Protein AF-A0AAV5FQS6-F1 (afdb_monomer_lite)

Radius of gyration: 15.27 Å; chains: 1; bounding box: 38×29×41 Å

Structure (mmCIF, N/CA/C/O backbone):
data_AF-A0AAV5FQS6-F1
#
_entry.id   AF-A0AAV5FQS6-F1
#
loop_
_atom_site.group_PDB
_atom_site.id
_atom_site.type_symbol
_atom_site.label_atom_id
_atom_site.label_alt_id
_atom_site.label_comp_id
_atom_site.label_asym_id
_atom_site.label_entity_id
_atom_site.label_seq_id
_atom_site.pdbx_PDB_ins_code
_atom_site.Cartn_x
_atom_site.Cartn_y
_atom_site.Cartn_z
_atom_site.occupancy
_atom_site.B_iso_or_equiv
_atom_site.auth_seq_id
_atom_site.auth_comp_id
_atom_site.auth_asym_id
_atom_site.auth_atom_id
_atom_site.pdbx_PDB_model_num
ATOM 1 N N . MET A 1 1 ? 4.304 3.445 16.317 1.00 77.44 1 MET A N 1
ATOM 2 C CA . MET A 1 1 ? 3.410 4.586 16.027 1.00 77.44 1 MET A CA 1
ATOM 3 C C . MET A 1 1 ? 2.744 5.157 17.282 1.00 77.44 1 MET A C 1
ATOM 5 O O . MET A 1 1 ? 3.043 6.292 17.611 1.00 77.44 1 MET A O 1
ATOM 9 N N . ARG A 1 2 ? 1.898 4.402 18.007 1.00 82.69 2 ARG A N 1
ATOM 10 C CA . ARG A 1 2 ? 1.116 4.918 19.158 1.00 82.69 2 ARG A CA 1
ATOM 11 C C . ARG A 1 2 ? 1.958 5.430 20.339 1.00 82.69 2 ARG A C 1
ATOM 13 O O . ARG A 1 2 ? 1.587 6.413 20.960 1.00 82.69 2 ARG A O 1
ATOM 20 N N . SER A 1 3 ? 3.074 4.765 20.639 1.00 84.25 3 SER A N 1
ATOM 21 C CA . SER A 1 3 ? 3.980 5.110 21.748 1.00 84.25 3 SER A CA 1
ATOM 22 C C . SER A 1 3 ? 5.042 6.146 21.373 1.00 84.25 3 SER A C 1
ATOM 24 O O . SER A 1 3 ? 5.444 6.950 22.204 1.00 84.25 3 SER A O 1
ATOM 26 N N . ASN A 1 4 ? 5.512 6.123 20.125 1.00 89.75 4 ASN A N 1
ATOM 27 C CA . ASN A 1 4 ? 6.500 7.061 19.607 1.00 89.75 4 ASN A CA 1
ATOM 28 C C . ASN A 1 4 ? 6.295 7.230 18.097 1.00 89.75 4 ASN A C 1
ATOM 30 O O . ASN A 1 4 ? 6.708 6.385 17.297 1.00 89.75 4 ASN A O 1
ATOM 34 N N . TYR A 1 5 ? 5.592 8.299 17.719 1.00 88.94 5 TYR A N 1
ATOM 35 C CA . TYR A 1 5 ? 5.318 8.612 16.318 1.00 88.94 5 TYR A CA 1
ATOM 36 C C . TYR A 1 5 ? 6.597 9.001 15.582 1.00 88.94 5 TYR A C 1
ATOM 38 O O . TYR A 1 5 ? 6.843 8.517 14.483 1.00 88.94 5 TYR A O 1
ATOM 46 N N . LYS A 1 6 ? 7.457 9.793 16.233 1.00 87.56 6 LYS A N 1
ATOM 47 C CA . LYS A 1 6 ? 8.669 10.317 15.609 1.00 87.56 6 LYS A CA 1
ATOM 48 C C . LYS A 1 6 ? 9.633 9.200 15.206 1.00 87.56 6 LYS A C 1
ATOM 50 O O . LYS A 1 6 ? 10.055 9.140 14.057 1.00 87.56 6 LYS A O 1
ATOM 55 N N . ALA A 1 7 ? 9.920 8.290 16.138 1.00 89.81 7 ALA A N 1
ATOM 56 C CA . ALA A 1 7 ? 10.767 7.129 15.871 1.00 89.81 7 ALA A CA 1
ATOM 57 C C . ALA A 1 7 ? 10.147 6.195 14.821 1.00 89.81 7 ALA A C 1
ATOM 59 O O . ALA A 1 7 ? 10.862 5.629 14.001 1.00 89.81 7 ALA A O 1
ATOM 60 N N . TRP A 1 8 ? 8.815 6.063 14.819 1.00 89.81 8 TRP A N 1
ATOM 61 C CA . TRP A 1 8 ? 8.124 5.289 13.794 1.00 89.81 8 TRP A CA 1
ATOM 62 C C . TRP A 1 8 ? 8.302 5.906 12.403 1.00 89.81 8 TRP A C 1
ATOM 64 O O . TRP A 1 8 ? 8.656 5.171 11.493 1.00 89.81 8 TRP A O 1
ATOM 74 N N . CYS A 1 9 ? 8.147 7.225 12.237 1.00 85.94 9 CYS A N 1
ATOM 75 C CA . CYS A 1 9 ? 8.370 7.884 10.945 1.00 85.94 9 CYS A CA 1
ATOM 76 C C . CYS A 1 9 ? 9.804 7.681 10.442 1.00 85.94 9 CYS A C 1
ATOM 78 O O . CYS A 1 9 ? 9.986 7.301 9.289 1.00 85.94 9 CYS A O 1
ATOM 80 N N . SER A 1 10 ? 10.807 7.860 11.311 1.00 85.50 10 SER A N 1
ATOM 81 C CA . SER A 1 10 ? 12.219 7.667 10.949 1.00 85.50 10 SER A CA 1
ATOM 82 C C . SER A 1 10 ? 12.543 6.236 10.512 1.00 85.50 10 SER A C 1
ATOM 84 O O . SER A 1 10 ? 13.350 6.053 9.611 1.00 85.50 10 SER A O 1
ATOM 86 N N . GLY A 1 11 ? 11.924 5.224 11.127 1.00 85.50 11 GLY A N 1
ATOM 87 C CA . GLY A 1 11 ? 12.124 3.827 10.729 1.00 85.50 11 GLY A CA 1
ATOM 88 C C . GLY A 1 11 ? 11.285 3.404 9.520 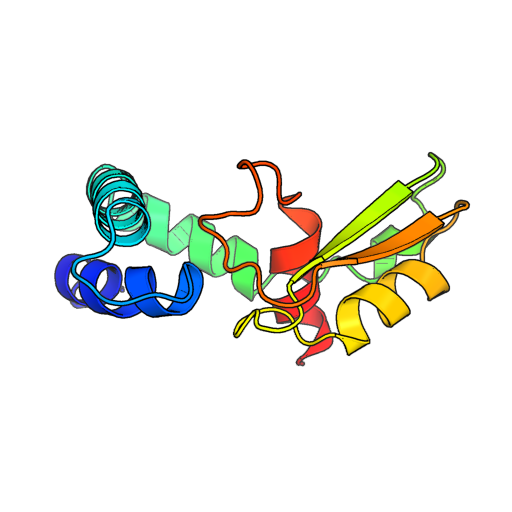1.00 85.50 11 GLY A C 1
ATOM 89 O O . GLY A 1 11 ? 11.729 2.597 8.713 1.00 85.50 11 GLY A O 1
ATOM 90 N N . PHE A 1 12 ? 10.072 3.942 9.383 1.00 83.75 12 PHE A N 1
ATOM 91 C CA . PHE A 1 12 ? 9.125 3.555 8.335 1.00 83.75 12 PHE A CA 1
ATOM 92 C C . PHE A 1 12 ? 9.453 4.183 6.980 1.00 83.75 12 PHE A C 1
ATOM 94 O O . PHE A 1 12 ? 9.302 3.529 5.952 1.00 83.75 12 PHE A O 1
ATOM 101 N N . ALA A 1 13 ? 9.929 5.429 6.966 1.00 84.44 13 ALA A N 1
ATOM 102 C CA . ALA A 1 13 ? 10.222 6.147 5.734 1.00 84.44 13 ALA A CA 1
ATOM 103 C C . ALA A 1 13 ? 11.184 5.415 4.774 1.00 84.44 13 ALA A C 1
ATOM 105 O O . ALA A 1 13 ? 10.799 5.219 3.621 1.00 84.44 13 ALA A O 1
ATOM 106 N N . PRO A 1 14 ? 12.378 4.950 5.199 1.00 82.38 14 PRO A N 1
ATOM 107 C CA . PRO A 1 14 ? 13.288 4.236 4.300 1.00 82.38 14 PRO A CA 1
ATOM 108 C C . PRO A 1 14 ? 12.731 2.883 3.837 1.00 82.38 14 PRO A C 1
ATOM 110 O O . PRO A 1 14 ? 12.963 2.489 2.697 1.00 82.38 14 PRO A O 1
ATOM 113 N N . LEU A 1 15 ? 11.950 2.195 4.682 1.00 80.31 15 LEU A N 1
ATOM 114 C CA . LEU A 1 15 ? 11.325 0.913 4.336 1.00 80.31 15 LEU A CA 1
ATOM 115 C C . LEU A 1 15 ? 10.253 1.062 3.254 1.00 80.31 15 LEU A C 1
ATOM 117 O O . LEU A 1 15 ? 10.122 0.193 2.400 1.00 80.31 15 LEU A O 1
ATOM 121 N N . CYS A 1 16 ? 9.485 2.151 3.293 1.00 78.50 16 CYS A N 1
ATOM 122 C CA . CYS A 1 16 ? 8.465 2.421 2.286 1.00 78.50 16 CYS A CA 1
ATOM 123 C C . CYS A 1 16 ? 9.031 2.976 0.992 1.00 78.50 16 CYS A C 1
ATOM 125 O O . CYS A 1 16 ? 8.486 2.690 -0.069 1.00 78.50 16 CYS A O 1
ATOM 127 N N . VAL A 1 17 ? 10.067 3.810 1.079 1.00 79.50 17 VAL A N 1
ATOM 128 C CA . VAL A 1 17 ? 10.623 4.432 -0.119 1.00 79.50 17 VAL A CA 1
ATOM 129 C C . VAL A 1 17 ? 11.541 3.466 -0.867 1.00 79.50 17 VAL A C 1
ATOM 131 O O . VAL A 1 17 ? 11.557 3.487 -2.091 1.00 79.50 17 VAL A O 1
ATOM 134 N N . GLY A 1 18 ? 12.260 2.595 -0.151 1.00 71.44 18 GLY A N 1
ATOM 135 C CA . GLY A 1 18 ? 13.261 1.705 -0.734 1.00 71.44 18 GLY A CA 1
ATOM 136 C C . GLY A 1 18 ? 14.557 2.454 -1.040 1.00 71.44 18 GLY A C 1
ATOM 137 O O . GLY A 1 18 ? 14.937 2.608 -2.191 1.00 71.44 18 GLY A O 1
ATOM 138 N N . GLY A 1 19 ? 15.239 2.962 -0.015 1.00 71.62 19 GLY A N 1
ATOM 139 C CA . GLY A 1 19 ? 16.484 3.715 -0.183 1.00 71.62 19 GLY A CA 1
ATOM 140 C C . GLY A 1 19 ? 17.238 3.909 1.128 1.00 71.62 19 GLY A C 1
ATOM 141 O O . GLY A 1 19 ? 16.763 3.513 2.196 1.00 71.62 19 GLY A O 1
ATOM 142 N N . ASP A 1 20 ? 18.420 4.517 1.049 1.00 77.12 20 ASP A N 1
ATOM 143 C CA . ASP A 1 20 ? 19.163 4.948 2.233 1.00 77.12 20 ASP A CA 1
ATOM 144 C C . ASP A 1 20 ? 18.488 6.155 2.913 1.00 77.12 20 ASP A C 1
ATOM 146 O O . ASP A 1 20 ? 17.668 6.863 2.329 1.00 77.12 20 ASP A O 1
ATOM 150 N N . MET A 1 21 ? 18.810 6.401 4.186 1.00 74.69 21 MET A N 1
ATOM 151 C CA . MET A 1 21 ? 18.257 7.560 4.909 1.00 74.69 21 MET A CA 1
ATOM 152 C C . MET A 1 21 ? 18.734 8.909 4.349 1.00 74.69 21 MET A C 1
ATOM 154 O O . MET A 1 21 ? 18.139 9.945 4.648 1.00 74.69 21 MET A O 1
ATOM 158 N N . GLU A 1 22 ? 19.813 8.905 3.569 1.00 81.06 22 GLU A N 1
ATOM 159 C CA . GLU A 1 22 ? 20.425 10.101 2.993 1.00 81.06 22 GLU A CA 1
ATOM 160 C C . GLU A 1 22 ? 19.761 10.511 1.672 1.00 81.06 22 GLU A C 1
ATOM 162 O O . GLU A 1 22 ? 19.855 11.675 1.281 1.00 81.06 22 GLU A O 1
ATOM 167 N N . SER A 1 23 ? 19.010 9.607 1.037 1.00 84.06 23 SER A N 1
ATOM 168 C CA . SER A 1 23 ? 18.234 9.880 -0.164 1.00 84.06 23 SER A CA 1
ATOM 169 C C . SER A 1 23 ? 17.238 11.015 0.051 1.00 84.06 23 SER A C 1
ATOM 171 O O . SER A 1 23 ? 16.437 11.022 0.994 1.00 84.06 23 SER A O 1
ATOM 173 N N . ILE A 1 24 ? 17.228 11.949 -0.904 1.00 85.19 24 ILE A N 1
ATOM 174 C CA . ILE A 1 24 ? 16.298 13.083 -0.950 1.00 85.19 24 ILE A CA 1
ATOM 175 C C . ILE A 1 24 ? 14.849 12.591 -0.863 1.00 85.19 24 ILE A C 1
ATOM 177 O O . ILE A 1 24 ? 14.031 13.194 -0.172 1.00 85.19 24 ILE A O 1
ATOM 181 N N . ALA A 1 25 ? 14.528 11.463 -1.498 1.00 82.19 25 ALA A N 1
ATOM 182 C CA . ALA A 1 25 ? 13.179 10.914 -1.469 1.00 82.19 25 ALA A CA 1
ATOM 183 C C . ALA A 1 25 ? 12.772 10.417 -0.073 1.00 82.19 25 ALA A C 1
ATOM 185 O O . ALA A 1 25 ? 11.639 10.644 0.353 1.00 82.19 25 ALA A O 1
ATOM 186 N N . VAL A 1 26 ? 13.692 9.794 0.673 1.00 83.50 26 VAL A N 1
ATOM 187 C CA . VAL A 1 26 ? 13.439 9.361 2.058 1.00 83.50 26 VAL A CA 1
ATOM 188 C C . VAL A 1 26 ? 13.293 10.565 2.983 1.00 83.50 26 VAL A C 1
ATOM 190 O O . VAL A 1 26 ? 12.410 10.570 3.848 1.00 83.50 26 VAL A O 1
ATOM 193 N N . GLN A 1 27 ? 14.107 11.603 2.791 1.00 86.44 27 GLN A N 1
ATOM 194 C CA . GLN A 1 27 ? 14.018 12.841 3.567 1.00 86.44 27 GLN A CA 1
ATOM 195 C C . GLN A 1 27 ? 12.705 13.584 3.303 1.00 86.44 27 GLN A C 1
ATOM 197 O O . GLN A 1 27 ? 12.020 13.960 4.256 1.00 86.44 27 GLN A O 1
ATOM 202 N N . GLU A 1 28 ? 12.303 13.730 2.040 1.00 86.19 28 GLU A N 1
ATOM 203 C CA . GLU A 1 28 ? 11.032 14.358 1.673 1.00 86.19 28 GLU A CA 1
ATOM 204 C C . GLU A 1 28 ? 9.836 13.552 2.181 1.00 86.19 28 GLU A C 1
ATOM 206 O O . GLU A 1 28 ? 8.927 14.112 2.799 1.00 86.19 28 GLU A O 1
ATOM 211 N N . PHE A 1 29 ? 9.854 12.226 2.029 1.00 85.06 29 PHE A N 1
ATOM 212 C CA . PHE A 1 29 ? 8.794 11.381 2.570 1.00 85.06 29 PHE A CA 1
ATOM 213 C C . PHE A 1 29 ? 8.713 11.497 4.100 1.00 85.06 29 PHE A C 1
ATOM 215 O O . PHE A 1 29 ? 7.633 11.736 4.647 1.00 85.06 29 PHE A O 1
ATOM 222 N N . SER A 1 30 ? 9.852 11.457 4.798 1.00 87.25 30 SER A N 1
ATOM 223 C CA . SER A 1 30 ? 9.923 11.677 6.249 1.00 87.25 30 SER A CA 1
ATOM 224 C C . SER A 1 30 ? 9.362 13.042 6.648 1.00 87.25 30 SER A C 1
ATOM 226 O O . SER A 1 30 ? 8.576 13.132 7.593 1.00 87.25 30 SER A O 1
ATOM 228 N N . ARG A 1 31 ? 9.711 14.104 5.911 1.00 88.88 31 ARG A N 1
ATOM 229 C CA . ARG A 1 31 ? 9.201 15.464 6.127 1.00 88.88 31 ARG A CA 1
ATOM 230 C C . ARG A 1 31 ? 7.679 15.505 6.016 1.00 88.88 31 ARG A C 1
ATOM 232 O O . ARG A 1 31 ? 7.030 16.108 6.868 1.00 88.88 31 ARG A O 1
ATOM 239 N N . THR A 1 32 ? 7.096 14.843 5.013 1.00 87.81 32 THR A N 1
ATOM 240 C CA . THR A 1 32 ? 5.631 14.776 4.877 1.00 87.81 32 THR A CA 1
ATOM 241 C C . THR A 1 32 ? 4.977 14.006 6.020 1.00 87.81 32 THR A C 1
ATOM 243 O O . THR A 1 32 ? 3.989 14.489 6.567 1.00 87.81 32 THR A O 1
ATOM 246 N N . LEU A 1 33 ? 5.556 12.880 6.455 1.00 86.94 33 LEU A N 1
ATOM 247 C CA . LEU A 1 33 ? 5.052 12.114 7.596 1.00 86.94 33 LEU A CA 1
ATOM 248 C C . LEU A 1 33 ? 5.086 12.936 8.889 1.00 86.94 33 LEU A C 1
ATOM 250 O O . LEU A 1 33 ? 4.109 12.948 9.630 1.00 86.94 33 LEU A O 1
ATOM 254 N N . PHE A 1 34 ? 6.166 13.676 9.154 1.00 88.94 34 PHE A N 1
ATOM 255 C CA . PHE A 1 34 ? 6.255 14.520 10.351 1.00 88.94 34 PHE A CA 1
ATOM 256 C C . PHE A 1 34 ? 5.222 15.651 10.394 1.00 88.94 34 PHE A C 1
ATOM 258 O O . PHE A 1 34 ? 4.890 16.113 11.485 1.00 88.94 34 PHE A O 1
ATOM 265 N N . ASN A 1 35 ? 4.687 16.067 9.244 1.00 91.19 35 ASN A N 1
ATOM 266 C CA . ASN A 1 35 ? 3.644 17.090 9.168 1.00 91.19 35 ASN A CA 1
ATOM 267 C C . ASN A 1 35 ? 2.231 16.545 9.436 1.00 91.19 35 ASN A C 1
ATOM 269 O O . ASN A 1 35 ? 1.281 17.326 9.518 1.00 91.19 35 ASN A O 1
ATOM 273 N N . ILE A 1 36 ? 2.065 15.228 9.590 1.00 89.69 36 ILE A N 1
ATOM 274 C CA . ILE A 1 36 ? 0.781 14.618 9.934 1.00 89.69 36 ILE A CA 1
ATOM 275 C C . ILE A 1 36 ? 0.660 14.542 11.456 1.00 89.69 36 ILE A C 1
ATOM 277 O O . ILE A 1 36 ? 1.569 14.100 12.161 1.00 89.69 36 ILE A O 1
ATOM 281 N N . ARG A 1 37 ? -0.502 14.936 11.986 1.00 92.00 37 ARG A N 1
ATOM 282 C CA . ARG A 1 37 ? -0.787 14.760 13.412 1.00 92.00 37 ARG A CA 1
ATOM 283 C C . ARG A 1 37 ? -0.774 13.263 13.781 1.00 92.00 37 ARG A C 1
ATOM 285 O O . ARG A 1 37 ? -1.419 12.476 13.083 1.00 92.00 37 ARG A O 1
ATOM 292 N N . PRO A 1 38 ? -0.120 12.852 14.886 1.00 92.19 38 PRO A N 1
ATOM 293 C CA . PRO A 1 38 ? 0.027 11.436 15.238 1.00 92.19 38 PRO A CA 1
ATOM 294 C C . PRO A 1 38 ? -1.286 10.651 15.384 1.00 92.19 38 PRO A C 1
ATOM 296 O O . PRO A 1 38 ? -1.337 9.470 15.048 1.00 92.19 38 PRO A O 1
ATOM 299 N N . ASP A 1 39 ? -2.346 11.290 15.883 1.00 91.44 39 ASP A N 1
ATOM 300 C CA . ASP A 1 39 ? -3.673 10.689 16.048 1.00 91.44 39 ASP A CA 1
ATOM 301 C C . ASP A 1 39 ? -4.345 10.401 14.698 1.00 91.44 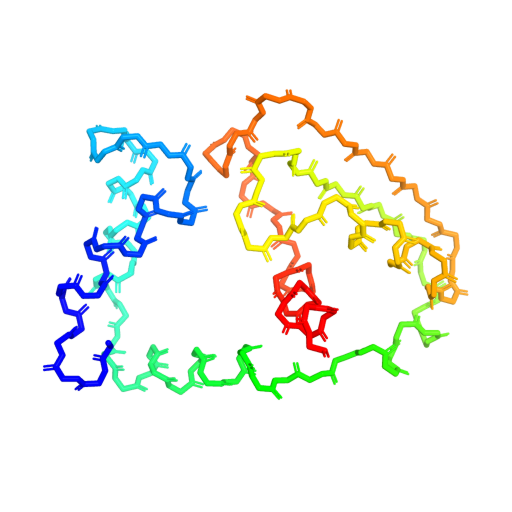39 ASP A C 1
ATOM 303 O O . ASP A 1 39 ? -4.884 9.313 14.488 1.00 91.44 39 ASP A O 1
ATOM 307 N N . ILE A 1 40 ? -4.233 11.340 13.754 1.00 92.06 40 ILE A N 1
ATOM 308 C CA . ILE A 1 40 ? -4.727 11.181 12.382 1.00 92.06 40 ILE A CA 1
ATOM 309 C C . ILE A 1 40 ? -3.926 10.096 11.660 1.00 92.06 40 ILE A C 1
ATOM 311 O O . ILE A 1 40 ? -4.516 9.198 11.061 1.00 92.06 40 ILE A O 1
ATOM 315 N N . ALA A 1 41 ? -2.594 10.132 11.759 1.00 88.50 41 ALA A N 1
ATOM 316 C CA . ALA A 1 41 ? -1.730 9.132 11.139 1.00 88.50 41 ALA A CA 1
ATOM 317 C C . ALA A 1 41 ? -2.053 7.712 11.624 1.00 88.50 41 ALA A C 1
ATOM 319 O O . ALA A 1 41 ? -2.089 6.780 10.822 1.00 88.50 41 ALA A O 1
ATOM 320 N N . LEU A 1 42 ? -2.337 7.552 12.922 1.00 88.19 42 LEU A N 1
ATOM 321 C CA . LEU A 1 42 ? -2.738 6.271 13.494 1.00 88.19 42 LEU A CA 1
ATOM 322 C C . LEU A 1 42 ? -4.081 5.785 12.953 1.00 88.19 42 LEU A C 1
ATOM 324 O O . LEU A 1 42 ? -4.170 4.630 12.543 1.00 88.19 42 LEU A O 1
ATOM 328 N N . SER A 1 43 ? -5.091 6.653 12.919 1.00 89.44 43 SER A N 1
ATOM 329 C CA . SER A 1 43 ? -6.416 6.310 12.391 1.00 89.44 43 SER A CA 1
ATOM 330 C C . SER A 1 43 ? -6.355 5.899 10.912 1.00 89.44 43 SER A C 1
ATOM 332 O O . SER A 1 43 ? -6.899 4.866 10.511 1.00 89.44 43 SER A O 1
ATOM 334 N N . VAL A 1 44 ? -5.608 6.655 10.102 1.00 86.69 44 VAL A N 1
ATOM 335 C CA . VAL A 1 44 ? -5.405 6.356 8.678 1.00 86.69 44 VAL A CA 1
ATOM 336 C C . VAL A 1 44 ? -4.640 5.046 8.496 1.00 86.69 44 VAL A C 1
ATOM 338 O O . VAL A 1 44 ? -5.057 4.210 7.700 1.00 86.69 44 VAL A O 1
ATOM 341 N N . ALA A 1 45 ? -3.567 4.815 9.256 1.00 84.75 45 ALA A N 1
ATOM 342 C CA . ALA A 1 45 ? -2.814 3.566 9.174 1.00 84.75 45 ALA A CA 1
ATOM 343 C C . ALA A 1 45 ? -3.670 2.355 9.564 1.00 84.75 45 ALA A C 1
ATOM 345 O O . ALA A 1 45 ? -3.641 1.342 8.873 1.00 84.75 45 ALA A O 1
ATOM 346 N N . GLN A 1 46 ? -4.471 2.458 10.629 1.00 87.12 46 GLN A N 1
ATOM 347 C CA . GLN A 1 46 ? -5.416 1.402 10.998 1.00 87.12 46 GLN A CA 1
ATOM 348 C C . GLN A 1 46 ? -6.405 1.130 9.869 1.00 87.12 46 GLN A C 1
ATOM 350 O O . GLN A 1 46 ? -6.589 -0.025 9.506 1.00 87.12 46 GLN A O 1
ATOM 355 N N . THR A 1 47 ? -6.960 2.179 9.263 1.00 86.69 47 THR A N 1
ATOM 356 C CA . THR A 1 47 ? -7.866 2.042 8.118 1.00 86.69 47 THR A CA 1
ATOM 357 C C . THR A 1 47 ? -7.180 1.316 6.959 1.00 86.69 47 THR A C 1
ATOM 359 O O . THR A 1 47 ? -7.717 0.331 6.468 1.00 86.69 47 THR A O 1
ATOM 362 N N . ILE A 1 48 ? -5.969 1.722 6.563 1.00 82.88 48 ILE A N 1
ATOM 363 C CA . ILE A 1 48 ? -5.223 1.098 5.455 1.00 82.88 48 ILE A CA 1
ATOM 364 C C . ILE A 1 48 ? -4.920 -0.378 5.745 1.00 82.88 48 ILE A C 1
ATOM 366 O O . ILE A 1 48 ? -5.202 -1.235 4.915 1.00 82.88 48 ILE A O 1
ATOM 370 N N . PHE A 1 49 ? -4.373 -0.690 6.923 1.00 81.12 49 PHE A N 1
ATOM 371 C CA . PHE A 1 49 ? -3.930 -2.048 7.259 1.00 81.12 49 PHE A CA 1
ATOM 372 C C . PHE A 1 49 ? -5.060 -2.986 7.708 1.00 81.12 49 PHE A C 1
ATOM 374 O O . PHE A 1 49 ? -4.814 -4.175 7.910 1.00 81.12 49 PHE A O 1
ATOM 381 N N . GLN A 1 50 ? -6.273 -2.485 7.941 1.00 85.31 50 GLN A N 1
ATOM 382 C CA . GLN A 1 50 ? -7.427 -3.300 8.346 1.00 85.31 50 GLN A CA 1
ATOM 383 C C . GLN A 1 50 ? -8.521 -3.373 7.280 1.00 85.31 50 GLN A C 1
ATOM 385 O O . GLN A 1 50 ? -9.425 -4.193 7.422 1.00 85.31 50 GLN A O 1
ATOM 390 N N . SER A 1 51 ? -8.452 -2.553 6.230 1.00 84.12 51 SER A N 1
ATOM 391 C CA . SER A 1 51 ? -9.388 -2.636 5.109 1.00 84.12 51 SER A CA 1
ATOM 392 C C . SER A 1 51 ? -9.059 -3.835 4.232 1.00 84.12 51 SER A C 1
ATOM 394 O O . SER A 1 51 ? -7.900 -4.009 3.878 1.00 84.12 51 SER A O 1
ATOM 396 N N . ASP A 1 52 ? -10.083 -4.591 3.836 1.00 87.88 52 ASP A N 1
ATOM 397 C CA . ASP A 1 52 ? -10.016 -5.585 2.764 1.00 87.88 52 ASP A CA 1
ATOM 398 C C . ASP A 1 52 ? -10.950 -5.153 1.633 1.00 87.88 52 ASP A C 1
ATOM 400 O O . ASP A 1 52 ? -12.158 -5.016 1.825 1.00 87.88 52 ASP A O 1
ATOM 404 N N . VAL A 1 53 ? -10.373 -4.894 0.461 1.00 87.19 53 VAL A N 1
ATOM 405 C CA . VAL A 1 53 ? -11.096 -4.400 -0.721 1.00 87.19 53 VAL A CA 1
ATOM 406 C C . VAL A 1 53 ? -11.168 -5.433 -1.846 1.00 87.19 53 VAL A C 1
ATOM 408 O O . VAL A 1 53 ? -11.633 -5.110 -2.938 1.00 87.19 53 VAL A O 1
ATOM 411 N N . ARG A 1 54 ? -10.742 -6.683 -1.608 1.00 89.88 54 ARG A N 1
ATOM 412 C CA . ARG A 1 54 ? -10.690 -7.738 -2.639 1.00 89.88 54 ARG A CA 1
ATOM 413 C C . ARG A 1 54 ? -12.057 -8.013 -3.264 1.00 89.88 54 ARG A C 1
ATOM 415 O O . ARG A 1 54 ? -12.160 -8.192 -4.474 1.00 89.88 54 ARG A O 1
ATOM 422 N N . SER A 1 55 ? -13.122 -7.961 -2.464 1.00 92.25 55 SER A N 1
ATOM 423 C CA . SER A 1 55 ? -14.500 -8.158 -2.932 1.00 92.25 55 SER A CA 1
ATOM 424 C C . SER A 1 55 ? -15.001 -7.061 -3.877 1.00 92.25 55 SER A C 1
ATOM 426 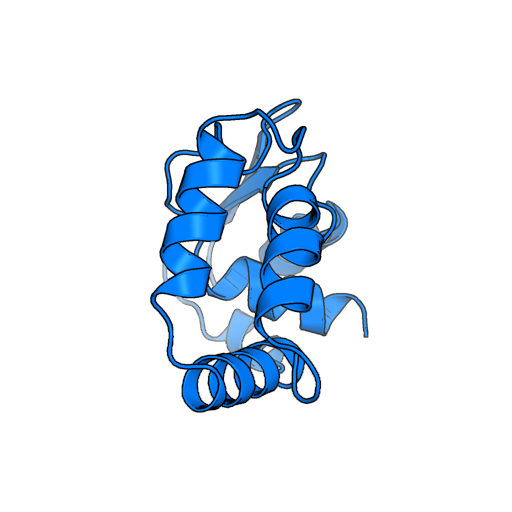O O . SER A 1 55 ? -16.021 -7.251 -4.531 1.00 92.25 55 SER A O 1
ATOM 428 N N . LEU A 1 56 ? -14.321 -5.911 -3.938 1.00 90.94 56 LEU A N 1
ATOM 429 C CA . LEU A 1 56 ? -14.696 -4.792 -4.803 1.00 90.94 56 LEU A CA 1
ATOM 430 C C . LEU A 1 56 ? -14.042 -4.867 -6.187 1.00 90.94 56 LEU A C 1
ATOM 432 O O . LEU A 1 56 ? -14.518 -4.202 -7.102 1.00 90.94 56 LEU A O 1
ATOM 436 N N . LEU A 1 57 ? -12.984 -5.668 -6.363 1.00 91.88 57 LEU A N 1
ATOM 437 C CA . LEU A 1 57 ? -12.256 -5.766 -7.635 1.00 91.88 57 LEU A CA 1
ATOM 438 C C . LEU A 1 57 ? -13.157 -6.153 -8.824 1.00 91.88 57 LEU A C 1
ATOM 440 O O . LEU A 1 57 ? -13.064 -5.485 -9.856 1.00 91.88 57 LEU A O 1
ATOM 444 N N . PRO A 1 58 ? -14.102 -7.110 -8.692 1.00 95.62 58 PRO A N 1
ATOM 445 C CA . PRO A 1 58 ? -14.990 -7.469 -9.799 1.00 95.62 58 PRO A CA 1
ATOM 446 C C . PRO A 1 58 ? -15.979 -6.362 -10.189 1.00 95.62 58 PRO A C 1
ATOM 448 O O . PRO A 1 58 ? -16.602 -6.438 -11.242 1.00 95.62 58 PRO A O 1
ATOM 451 N N . LEU A 1 59 ? -16.160 -5.347 -9.337 1.00 95.12 59 LEU A N 1
ATOM 452 C CA . LEU A 1 59 ? -17.062 -4.221 -9.593 1.00 95.12 59 LEU A CA 1
ATOM 453 C C . LEU A 1 59 ? -16.388 -3.103 -10.401 1.00 95.12 59 LEU A C 1
ATOM 455 O O . LEU A 1 59 ? -17.063 -2.166 -10.828 1.00 95.12 59 LEU A O 1
ATOM 459 N N . VAL A 1 60 ? -15.069 -3.173 -10.603 1.00 93.31 60 VAL A N 1
ATOM 460 C CA . VAL A 1 60 ? -14.331 -2.206 -11.418 1.00 93.31 60 VAL A CA 1
ATOM 461 C C . VAL A 1 60 ? -14.633 -2.465 -12.891 1.00 93.31 60 VAL A C 1
ATOM 463 O O . VAL A 1 60 ? -14.322 -3.529 -13.413 1.00 93.31 60 VAL A O 1
ATOM 466 N N . SER A 1 61 ? -15.248 -1.488 -13.556 1.00 92.25 61 SER A N 1
ATOM 467 C CA . SER A 1 61 ? -15.687 -1.586 -14.956 1.00 92.25 61 SER A CA 1
ATOM 468 C C . SER A 1 61 ? -14.852 -0.754 -15.933 1.00 92.25 61 SER A C 1
ATOM 470 O O . SER A 1 61 ? -15.085 -0.800 -17.139 1.00 92.25 61 SER A O 1
ATOM 472 N N . VAL A 1 62 ? -13.889 0.019 -15.429 1.00 93.75 62 VAL A N 1
ATOM 473 C CA . VAL A 1 62 ? -13.029 0.894 -16.235 1.00 93.75 62 VAL A CA 1
ATOM 474 C C . VAL A 1 62 ? -11.681 0.221 -16.493 1.00 93.75 62 VAL A C 1
ATOM 476 O O . VAL A 1 62 ? -11.113 -0.318 -15.545 1.00 93.75 62 VAL A O 1
ATOM 479 N N . PRO A 1 63 ? -11.129 0.275 -17.721 1.00 91.88 63 PRO A N 1
ATOM 480 C CA . PRO A 1 63 ? -9.816 -0.296 -18.001 1.00 91.88 63 PRO A CA 1
ATOM 481 C C . PRO A 1 63 ? -8.746 0.221 -17.032 1.00 91.88 63 PRO A C 1
ATOM 483 O O . PRO A 1 63 ? -8.671 1.423 -16.764 1.00 91.88 63 PRO A O 1
ATOM 486 N N . CYS A 1 64 ? -7.928 -0.685 -16.499 1.00 90.56 64 CYS A N 1
ATOM 487 C CA . CYS A 1 64 ? -6.948 -0.378 -15.458 1.00 90.56 64 CYS A CA 1
ATOM 488 C C . CYS A 1 64 ? -5.517 -0.609 -15.942 1.00 90.56 64 CYS A C 1
ATOM 490 O O . CYS A 1 64 ? -5.216 -1.625 -16.559 1.00 90.56 64 CYS A O 1
ATOM 492 N N . HIS A 1 65 ? -4.603 0.288 -15.584 1.00 90.25 65 HIS A N 1
ATOM 493 C CA . HIS A 1 65 ? -3.174 0.060 -15.758 1.00 90.25 65 HIS A CA 1
ATOM 494 C C . HIS A 1 65 ? -2.526 -0.166 -14.389 1.00 90.25 65 HIS A C 1
ATOM 496 O O . HIS A 1 65 ? -2.570 0.710 -13.523 1.00 90.25 65 HIS A O 1
ATOM 502 N N . ILE A 1 66 ? -1.987 -1.364 -14.173 1.00 88.69 66 ILE A N 1
ATOM 503 C CA . ILE A 1 66 ? -1.351 -1.790 -12.930 1.00 88.69 66 ILE A CA 1
ATOM 504 C C . ILE A 1 66 ? 0.157 -1.637 -13.104 1.00 88.69 66 ILE A C 1
ATOM 506 O O . ILE A 1 66 ? 0.780 -2.435 -13.794 1.00 88.69 66 ILE A O 1
ATOM 510 N N . VAL A 1 67 ? 0.732 -0.625 -12.457 1.00 84.50 67 VAL A N 1
ATOM 511 C CA . VAL A 1 67 ? 2.182 -0.398 -12.434 1.00 84.50 67 VAL A CA 1
ATOM 512 C C . VAL A 1 67 ? 2.718 -0.785 -11.062 1.00 84.50 67 VAL A C 1
ATOM 514 O O . VAL A 1 67 ? 2.199 -0.319 -10.040 1.00 84.50 67 VAL A O 1
ATOM 517 N N . GLN A 1 68 ? 3.743 -1.632 -11.027 1.00 80.62 68 GLN A N 1
ATOM 518 C CA . GLN A 1 68 ? 4.337 -2.124 -9.789 1.00 80.62 68 GLN A CA 1
ATOM 519 C C . GLN A 1 68 ? 5.869 -2.106 -9.843 1.00 80.62 68 GLN A C 1
ATOM 521 O O . GLN A 1 68 ? 6.479 -2.438 -10.853 1.00 80.62 68 GLN A O 1
ATOM 526 N N . SER A 1 69 ? 6.500 -1.754 -8.719 1.00 80.12 69 SER A N 1
ATOM 527 C CA . SER A 1 69 ? 7.936 -1.967 -8.522 1.00 80.12 69 SER A CA 1
ATOM 528 C C . SER A 1 69 ? 8.215 -3.417 -8.133 1.00 80.12 69 SER A C 1
ATOM 530 O O . SER A 1 69 ? 7.580 -3.965 -7.228 1.00 80.12 69 SER A O 1
ATOM 532 N N . THR A 1 70 ? 9.235 -4.020 -8.743 1.00 77.50 70 THR A N 1
ATOM 533 C CA . THR A 1 70 ? 9.670 -5.381 -8.387 1.00 77.50 70 THR A CA 1
ATOM 534 C C . THR A 1 70 ? 10.374 -5.469 -7.029 1.00 77.50 70 THR A C 1
ATOM 536 O O . THR A 1 70 ? 10.555 -6.569 -6.507 1.00 77.50 70 THR A O 1
ATOM 539 N N . LYS A 1 71 ? 10.758 -4.328 -6.436 1.00 74.81 71 LYS A N 1
ATOM 540 C CA . LYS A 1 71 ? 11.449 -4.226 -5.138 1.00 74.81 71 LYS A CA 1
ATOM 541 C C . LYS A 1 71 ? 10.598 -3.521 -4.070 1.00 74.81 71 LYS A C 1
ATOM 543 O O . LYS A 1 71 ? 11.146 -2.898 -3.162 1.00 74.81 71 LYS A O 1
ATOM 548 N N . ASP A 1 72 ? 9.271 -3.608 -4.160 1.00 76.06 72 ASP A N 1
ATOM 549 C CA . ASP A 1 72 ? 8.371 -3.079 -3.130 1.00 76.06 72 ASP A CA 1
ATOM 550 C C . ASP A 1 72 ? 8.264 -4.055 -1.940 1.00 76.06 72 ASP A C 1
ATOM 552 O O . ASP A 1 72 ? 7.806 -5.192 -2.069 1.00 76.06 72 ASP A O 1
ATOM 556 N N . LEU A 1 73 ? 8.693 -3.607 -0.756 1.00 72.12 73 LEU A N 1
ATOM 557 C CA . LEU A 1 73 ? 8.643 -4.401 0.477 1.00 72.12 73 LEU A CA 1
ATOM 558 C C . LEU A 1 73 ? 7.204 -4.640 0.970 1.00 72.12 73 LEU A C 1
ATOM 560 O O . LEU A 1 73 ? 6.942 -5.620 1.666 1.00 72.12 73 LEU A O 1
ATOM 564 N N . ALA A 1 74 ? 6.279 -3.735 0.653 1.00 72.62 74 ALA A N 1
ATOM 565 C CA . ALA A 1 74 ? 4.889 -3.788 1.093 1.00 72.62 74 ALA A CA 1
ATOM 566 C C . ALA A 1 74 ? 3.977 -4.523 0.101 1.00 72.62 74 ALA A C 1
ATOM 568 O O . ALA A 1 74 ? 2.921 -5.019 0.503 1.00 72.62 74 ALA A O 1
ATOM 569 N N . VAL A 1 75 ? 4.361 -4.588 -1.177 1.00 79.44 75 VAL A N 1
ATOM 570 C CA . VAL A 1 75 ? 3.546 -5.168 -2.250 1.00 79.44 75 VAL A CA 1
ATOM 571 C C . VAL A 1 75 ? 4.382 -6.174 -3.054 1.00 79.44 75 VAL A C 1
ATOM 573 O O . VAL A 1 75 ? 5.128 -5.780 -3.946 1.00 79.44 75 VAL A O 1
ATOM 576 N N . PRO A 1 76 ? 4.274 -7.486 -2.777 1.00 82.56 76 PRO A N 1
ATOM 577 C CA . PRO A 1 76 ? 4.950 -8.511 -3.570 1.00 82.56 76 PRO A CA 1
ATOM 578 C C . PRO A 1 76 ? 4.418 -8.560 -5.006 1.00 82.56 76 PRO A C 1
ATOM 580 O O . PRO A 1 76 ? 3.249 -8.260 -5.239 1.00 82.56 76 PRO A O 1
ATOM 583 N N . VAL A 1 77 ? 5.236 -9.009 -5.964 1.00 83.94 77 VAL A N 1
ATOM 584 C CA . VAL A 1 77 ? 4.874 -9.071 -7.402 1.00 83.94 77 VAL A CA 1
ATOM 585 C C . VAL A 1 77 ? 3.597 -9.880 -7.664 1.00 83.94 77 VAL A C 1
ATOM 587 O O . VAL A 1 77 ? 2.801 -9.528 -8.521 1.00 83.94 77 VAL A O 1
ATOM 590 N N . VAL A 1 78 ? 3.302 -10.900 -6.851 1.00 87.50 78 VAL A N 1
ATOM 591 C CA . VAL A 1 78 ? 2.055 -11.682 -6.983 1.00 87.50 78 VAL A CA 1
ATOM 592 C C . VAL A 1 78 ? 0.777 -10.837 -6.823 1.00 87.50 78 VAL A C 1
ATOM 594 O O . VAL A 1 78 ? -0.305 -11.256 -7.233 1.00 87.50 78 VAL A O 1
ATOM 597 N N . VAL A 1 79 ? 0.871 -9.645 -6.222 1.00 88.19 79 VAL A N 1
ATOM 598 C CA . VAL A 1 79 ? -0.269 -8.742 -6.037 1.00 88.19 79 VAL A CA 1
ATOM 599 C C . VAL A 1 79 ? -0.736 -8.144 -7.362 1.00 88.19 79 VAL A C 1
ATOM 601 O O . VAL A 1 79 ? -1.947 -8.116 -7.584 1.00 88.19 79 VAL A O 1
ATOM 604 N N . SER A 1 80 ? 0.161 -7.711 -8.258 1.00 88.88 80 SER A N 1
ATOM 605 C CA . SER A 1 80 ? -0.249 -7.208 -9.578 1.00 88.88 80 SER A CA 1
ATOM 606 C C . SER A 1 80 ? -0.975 -8.289 -10.373 1.00 88.88 80 SER A C 1
ATOM 608 O O . SER A 1 80 ? -2.046 -8.033 -10.927 1.00 88.88 80 SER A O 1
ATOM 610 N N . GLU A 1 81 ? -0.472 -9.524 -10.339 1.00 89.81 81 GLU A N 1
ATOM 611 C CA . GLU A 1 81 ? -1.131 -10.668 -10.969 1.00 89.81 81 GLU A CA 1
ATOM 612 C C . GLU A 1 81 ? -2.502 -10.972 -10.356 1.00 89.81 81 GLU A C 1
ATOM 614 O O . GLU A 1 81 ? -3.436 -11.345 -11.072 1.00 89.81 81 GLU A O 1
ATOM 619 N N . TYR A 1 82 ? -2.634 -10.855 -9.031 1.00 92.00 82 TYR A N 1
ATOM 620 C CA . TYR A 1 82 ? -3.914 -11.030 -8.353 1.00 92.00 82 TYR A CA 1
ATOM 621 C C . TYR A 1 82 ? -4.913 -9.968 -8.816 1.00 92.00 82 TYR A C 1
ATOM 623 O O . TYR A 1 82 ? -6.031 -10.313 -9.191 1.00 92.00 82 TYR A O 1
ATOM 631 N N . LEU A 1 83 ? -4.512 -8.695 -8.844 1.00 91.62 83 LEU A N 1
ATOM 632 C CA . LEU A 1 83 ? -5.362 -7.600 -9.311 1.00 91.62 83 LEU A CA 1
ATOM 633 C C . LEU A 1 83 ? -5.787 -7.817 -10.766 1.00 91.62 83 LEU A C 1
ATOM 635 O O . LEU A 1 83 ? -6.980 -7.786 -11.055 1.00 91.62 83 LEU A O 1
ATOM 639 N N . HIS A 1 84 ? -4.842 -8.132 -11.652 1.00 92.81 84 HIS A N 1
ATOM 640 C CA . HIS A 1 84 ? -5.112 -8.390 -13.066 1.00 92.81 84 HIS A CA 1
ATOM 641 C C . HIS A 1 84 ? -6.156 -9.496 -13.280 1.00 92.81 84 HIS A C 1
ATOM 643 O O . HIS A 1 84 ? -7.020 -9.380 -14.142 1.00 92.81 84 HIS A O 1
ATOM 649 N N . ARG A 1 85 ? -6.119 -10.546 -12.449 1.00 94.81 85 ARG A N 1
ATOM 650 C CA . ARG A 1 85 ? -7.047 -11.686 -12.526 1.00 94.81 85 ARG A CA 1
ATOM 651 C C . ARG A 1 85 ? -8.439 -11.426 -11.944 1.00 94.81 85 ARG A C 1
ATOM 653 O O . ARG A 1 85 ? -9.363 -12.155 -12.292 1.00 94.81 85 ARG A O 1
ATOM 660 N N . HIS A 1 86 ? -8.588 -10.465 -11.032 1.00 94.62 86 HIS A N 1
ATOM 661 C CA . HIS A 1 86 ? -9.831 -10.267 -10.268 1.00 94.62 86 HIS A CA 1
ATOM 662 C C . HIS A 1 86 ? -10.560 -8.957 -10.589 1.00 94.62 86 HIS A C 1
ATOM 664 O O . HIS A 1 86 ? -11.672 -8.753 -10.100 1.00 94.62 86 HIS A O 1
ATOM 670 N N . LEU A 1 87 ? -9.958 -8.067 -11.381 1.00 93.62 87 LEU A N 1
ATOM 671 C CA . LEU A 1 87 ? -10.643 -6.881 -11.889 1.00 93.62 87 LEU A CA 1
ATOM 672 C C . LEU A 1 87 ? -11.777 -7.277 -12.844 1.00 93.62 87 LEU A C 1
ATOM 674 O O . LEU A 1 87 ? -11.635 -8.187 -13.656 1.00 93.62 87 LEU A O 1
ATOM 678 N N . GLY A 1 88 ? -12.907 -6.571 -12.750 1.00 91.75 88 GLY A N 1
ATOM 679 C CA . GLY A 1 88 ? -14.065 -6.764 -13.637 1.00 91.75 88 GLY A CA 1
ATOM 680 C C . GLY A 1 88 ? -13.884 -6.196 -15.051 1.00 91.75 88 GLY A C 1
ATOM 681 O O . GLY A 1 88 ? -14.789 -6.298 -15.878 1.00 91.75 88 GLY A O 1
ATOM 682 N N . SER A 1 89 ? -12.732 -5.591 -15.325 1.00 91.75 89 SER A N 1
ATOM 683 C CA . SER A 1 89 ? -12.394 -4.888 -16.557 1.00 91.75 89 SER A CA 1
ATOM 684 C C . SER A 1 89 ? -11.042 -5.343 -17.094 1.00 91.75 89 SER A C 1
ATOM 686 O O . SER A 1 89 ? -10.222 -5.895 -16.356 1.00 91.75 89 SER A O 1
ATOM 688 N N . ASP A 1 90 ? -10.760 -4.999 -18.349 1.00 91.88 90 ASP A N 1
ATOM 689 C CA . ASP A 1 90 ? -9.430 -5.186 -18.920 1.00 91.88 90 ASP A CA 1
ATOM 690 C C . ASP A 1 90 ? -8.370 -4.470 -18.085 1.00 91.88 90 ASP A C 1
ATOM 692 O O . ASP A 1 90 ? -8.578 -3.364 -17.564 1.00 91.88 90 ASP A O 1
ATOM 696 N N . SER A 1 91 ? -7.212 -5.108 -17.959 1.00 92.06 91 SER A N 1
ATOM 697 C CA . SER A 1 91 ? -6.070 -4.490 -17.311 1.00 92.06 91 SER A CA 1
ATOM 698 C C . SER A 1 91 ? -4.749 -4.868 -17.957 1.00 92.06 91 SER A C 1
ATOM 700 O O . SER A 1 91 ? -4.615 -5.927 -18.563 1.00 92.06 91 SER A O 1
ATOM 702 N N . ILE A 1 92 ? -3.780 -3.969 -17.832 1.00 90.44 92 ILE A N 1
ATOM 703 C CA . ILE A 1 92 ? -2.393 -4.160 -18.263 1.00 90.44 92 ILE A CA 1
ATOM 704 C C . ILE A 1 92 ? -1.531 -4.166 -17.006 1.00 90.44 92 ILE A C 1
ATOM 706 O O . ILE A 1 92 ? -1.798 -3.387 -16.089 1.00 90.44 92 ILE A O 1
ATOM 710 N N . VAL A 1 93 ? -0.529 -5.043 -16.956 1.00 88.31 93 VAL A N 1
ATOM 711 C CA . VAL A 1 93 ? 0.447 -5.102 -15.863 1.00 88.31 93 VAL A CA 1
ATOM 712 C C . VAL A 1 93 ? 1.814 -4.691 -16.396 1.00 88.31 93 VAL A C 1
ATOM 714 O O . VAL A 1 93 ? 2.315 -5.299 -17.340 1.00 88.31 93 VAL A O 1
ATOM 717 N N . GLU A 1 94 ? 2.405 -3.676 -15.774 1.00 85.38 94 GLU A N 1
ATOM 718 C CA . GLU A 1 94 ? 3.768 -3.215 -16.019 1.00 85.38 94 GLU A CA 1
ATOM 719 C C . GLU A 1 94 ? 4.591 -3.343 -14.735 1.00 85.38 94 GLU A C 1
ATOM 721 O O . GLU A 1 94 ? 4.369 -2.635 -13.748 1.00 85.38 94 GLU A O 1
ATOM 726 N N . ASP A 1 95 ? 5.569 -4.247 -14.769 1.00 80.50 95 ASP A N 1
ATOM 727 C CA . ASP A 1 95 ? 6.545 -4.408 -13.699 1.00 80.50 95 ASP A CA 1
ATOM 728 C C . ASP A 1 95 ? 7.787 -3.564 -14.018 1.00 80.50 95 ASP A C 1
ATOM 730 O O . ASP A 1 95 ? 8.563 -3.866 -14.930 1.00 80.50 95 ASP A O 1
ATOM 734 N N . GLU A 1 96 ? 8.001 -2.494 -13.257 1.00 73.12 96 GLU A N 1
ATOM 735 C CA . GLU A 1 96 ? 9.184 -1.651 -13.395 1.00 73.12 96 GLU A CA 1
ATOM 736 C C . GLU A 1 96 ? 10.349 -2.253 -12.601 1.00 73.12 96 GLU A C 1
ATOM 738 O O . GLU A 1 96 ? 10.415 -2.189 -11.367 1.00 73.12 96 GLU A O 1
ATOM 743 N N . TYR A 1 97 ? 11.290 -2.857 -13.331 1.00 58.56 97 TYR A N 1
ATOM 744 C CA . TYR A 1 97 ? 12.516 -3.400 -12.760 1.00 58.56 97 TYR A CA 1
ATOM 745 C C . TYR A 1 97 ? 13.426 -2.260 -12.278 1.00 58.56 97 TYR A C 1
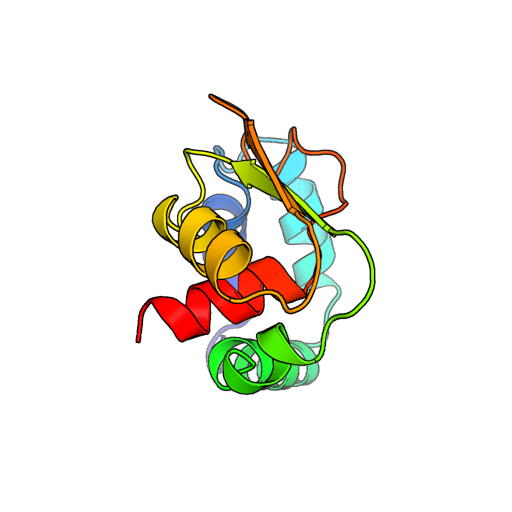ATOM 747 O O . TYR A 1 97 ? 13.718 -1.332 -13.028 1.00 58.56 97 TYR A O 1
ATOM 755 N N . ASP A 1 98 ? 13.899 -2.364 -11.035 1.00 55.41 98 ASP A N 1
ATOM 756 C CA . ASP A 1 98 ? 14.909 -1.482 -10.425 1.00 55.41 98 ASP A CA 1
ATOM 757 C C . ASP A 1 98 ? 14.472 -0.059 -10.031 1.00 55.41 98 ASP A C 1
ATOM 759 O O . ASP A 1 98 ? 15.318 0.744 -9.651 1.00 55.41 98 ASP A O 1
ATOM 763 N N . ARG A 1 99 ? 13.169 0.254 -10.033 1.00 54.94 99 ARG A N 1
ATOM 764 C CA . ARG A 1 99 ? 12.673 1.527 -9.482 1.00 54.94 99 ARG A CA 1
ATOM 765 C C . ARG A 1 99 ? 12.158 1.364 -8.071 1.00 54.94 99 ARG A C 1
ATOM 767 O O . ARG A 1 99 ? 11.309 0.516 -7.812 1.00 54.94 99 ARG A O 1
ATOM 774 N N . THR A 1 100 ? 12.644 2.185 -7.154 1.00 54.75 100 THR A N 1
ATOM 775 C CA . THR A 1 100 ? 12.071 2.288 -5.810 1.00 54.75 100 THR A CA 1
ATOM 776 C C . THR A 1 100 ? 10.989 3.371 -5.814 1.00 54.75 100 THR A C 1
ATOM 778 O O . THR A 1 100 ? 10.757 4.034 -6.828 1.00 54.75 100 THR A O 1
ATOM 781 N N . PHE A 1 101 ? 10.249 3.537 -4.718 1.00 54.38 101 PHE A N 1
ATOM 782 C CA . PHE A 1 101 ? 9.115 4.472 -4.664 1.00 54.38 101 PHE A CA 1
ATOM 783 C C . PHE A 1 101 ? 9.519 5.923 -5.008 1.00 54.38 101 PHE A C 1
ATOM 785 O O . PHE A 1 101 ? 8.658 6.728 -5.349 1.00 54.38 101 PHE A O 1
ATOM 792 N N . SER A 1 102 ? 10.812 6.267 -4.921 1.00 48.66 102 SER A N 1
ATOM 793 C CA . SER A 1 102 ? 11.356 7.567 -5.329 1.00 48.66 102 SER A CA 1
ATOM 794 C C . SER A 1 102 ? 11.312 7.824 -6.834 1.00 48.66 102 SER A C 1
ATOM 796 O O . SER A 1 102 ? 11.185 8.977 -7.244 1.00 48.66 102 SER A O 1
ATOM 798 N N . ASP A 1 103 ? 11.416 6.770 -7.644 1.00 49.31 103 ASP A N 1
ATOM 799 C CA . ASP A 1 103 ? 11.626 6.870 -9.095 1.00 49.31 103 ASP A CA 1
ATOM 800 C C . ASP A 1 103 ? 10.329 6.661 -9.880 1.00 49.31 103 ASP A C 1
ATOM 802 O O . ASP A 1 103 ? 10.196 7.057 -11.043 1.00 49.31 103 ASP A O 1
ATOM 806 N N . ALA A 1 104 ? 9.345 6.047 -9.230 1.00 48.38 104 ALA A N 1
ATOM 807 C CA . ALA A 1 104 ? 7.978 6.009 -9.699 1.00 48.38 104 ALA A CA 1
ATOM 808 C C . ALA A 1 104 ? 7.312 7.335 -9.312 1.00 48.38 104 ALA A C 1
ATOM 810 O O . ALA A 1 104 ? 7.029 7.590 -8.144 1.00 48.38 104 ALA A O 1
ATOM 811 N N . GLN A 1 105 ? 7.108 8.212 -10.298 1.00 37.31 105 GLN A N 1
ATOM 812 C CA . GLN A 1 105 ? 6.514 9.544 -10.151 1.00 37.31 105 GLN A CA 1
ATOM 813 C C . GLN A 1 105 ? 5.169 9.506 -9.404 1.00 37.31 105 GLN A C 1
ATOM 815 O O . GLN A 1 105 ? 4.123 9.445 -10.036 1.00 37.31 105 GLN A O 1
ATOM 820 N N . GLY A 1 106 ? 5.187 9.558 -8.068 1.00 37.88 106 GLY A N 1
ATOM 821 C CA . GLY A 1 106 ? 4.123 10.023 -7.166 1.00 37.88 106 GLY A CA 1
ATOM 822 C C . GLY A 1 106 ? 2.713 9.419 -7.277 1.00 37.88 106 GLY A C 1
ATOM 823 O O . GLY A 1 106 ? 1.848 9.797 -6.490 1.00 37.88 106 GLY A O 1
ATOM 824 N N . ALA A 1 107 ? 2.446 8.499 -8.199 1.00 32.91 107 ALA A N 1
ATOM 825 C CA . ALA A 1 107 ? 1.105 8.089 -8.594 1.00 32.91 107 ALA A CA 1
ATOM 826 C C . ALA A 1 107 ? 0.879 6.601 -8.328 1.00 32.91 107 ALA A C 1
ATOM 828 O O . ALA A 1 107 ? 0.449 5.853 -9.198 1.00 32.91 107 ALA A O 1
ATOM 829 N N . PHE A 1 108 ? 1.131 6.155 -7.098 1.00 39.22 108 PHE A N 1
ATOM 830 C CA . PHE A 1 108 ? 0.613 4.857 -6.679 1.00 39.22 108 PHE A CA 1
ATOM 831 C C . PHE A 1 108 ? -0.792 5.034 -6.137 1.00 39.22 108 PHE A C 1
ATOM 833 O O . PHE A 1 108 ? -1.000 5.667 -5.096 1.00 39.22 108 PHE A O 1
ATOM 840 N N . SER A 1 109 ? -1.752 4.456 -6.859 1.00 37.62 109 SER A N 1
ATOM 841 C CA . SER A 1 109 ? -3.132 4.351 -6.416 1.00 37.62 109 SER A CA 1
ATOM 842 C C . SER A 1 109 ? -3.152 3.785 -4.993 1.00 37.62 109 SER A C 1
ATOM 844 O O . SER A 1 109 ? -2.523 2.772 -4.681 1.00 37.62 109 SER A O 1
ATOM 846 N N . THR A 1 110 ? -3.881 4.447 -4.096 1.00 39.38 110 THR A N 1
ATOM 847 C CA . THR A 1 110 ? -4.136 3.982 -2.721 1.00 39.38 110 THR A CA 1
ATOM 848 C C . THR A 1 110 ? -4.606 2.518 -2.687 1.00 39.38 110 THR A C 1
ATOM 850 O O . THR A 1 110 ? -4.372 1.806 -1.714 1.00 39.38 110 THR A O 1
ATOM 853 N N . ILE A 1 111 ? -5.192 2.054 -3.794 1.00 35.12 111 ILE A N 1
ATOM 854 C CA . ILE A 1 111 ? -5.650 0.690 -4.045 1.00 35.12 111 ILE A CA 1
ATOM 855 C C . ILE A 1 111 ? -4.506 -0.331 -3.951 1.00 35.12 111 ILE A C 1
ATOM 857 O O . ILE A 1 111 ? -4.699 -1.346 -3.293 1.00 35.12 111 ILE A O 1
ATOM 861 N N . SER A 1 112 ? -3.316 -0.073 -4.510 1.00 41.22 112 SER A N 1
ATOM 862 C CA . SER A 1 112 ? -2.224 -1.069 -4.531 1.00 41.22 112 SER A CA 1
ATOM 863 C C . SER A 1 112 ? -1.657 -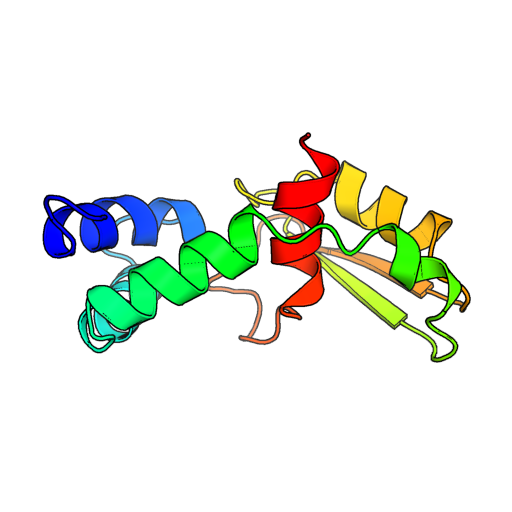1.360 -3.131 1.00 41.22 112 SER A C 1
ATOM 865 O O . SER A 1 112 ? -1.443 -2.512 -2.758 1.00 41.22 112 SER A O 1
ATOM 867 N N . ARG A 1 113 ? -1.528 -0.332 -2.279 1.00 45.84 113 ARG A N 1
ATOM 868 C CA . ARG A 1 113 ? -1.028 -0.504 -0.900 1.00 45.84 113 ARG A CA 1
ATOM 869 C C . ARG A 1 113 ? -2.060 -1.109 0.054 1.00 45.84 113 ARG A C 1
ATOM 871 O O . ARG A 1 113 ? -1.693 -1.933 0.890 1.00 45.84 113 ARG A O 1
ATOM 878 N N . CYS A 1 114 ? -3.341 -0.762 -0.086 1.00 40.12 114 CYS A N 1
ATOM 879 C CA . CYS A 1 114 ? -4.414 -1.437 0.655 1.00 40.12 114 CYS A CA 1
ATOM 880 C C . CYS A 1 114 ? -4.589 -2.896 0.191 1.00 40.12 114 CYS A C 1
ATOM 882 O O . CYS A 1 114 ? -4.821 -3.783 1.013 1.00 40.12 114 CYS A O 1
ATOM 884 N N . ALA A 1 115 ? -4.428 -3.162 -1.111 1.00 40.50 115 ALA A N 1
ATOM 885 C CA . ALA A 1 115 ? -4.470 -4.509 -1.669 1.00 40.50 115 ALA A CA 1
ATOM 886 C C . ALA A 1 115 ? -3.287 -5.362 -1.185 1.00 40.50 115 ALA A C 1
ATOM 888 O O . ALA A 1 115 ? -3.517 -6.478 -0.735 1.00 40.50 115 ALA A O 1
ATOM 889 N N . GLY A 1 116 ? -2.055 -4.839 -1.169 1.00 48.25 116 GLY A N 1
ATOM 890 C CA . GLY A 1 116 ? -0.879 -5.561 -0.660 1.00 48.25 116 GLY A CA 1
ATOM 891 C C . GLY A 1 116 ? -1.020 -5.999 0.803 1.00 48.25 116 GLY A C 1
ATOM 892 O O . GLY A 1 116 ? -0.778 -7.160 1.130 1.00 48.25 116 GLY A O 1
ATOM 893 N N . ALA A 1 117 ? -1.529 -5.116 1.670 1.00 46.91 117 ALA A N 1
ATOM 894 C CA . ALA A 1 117 ? -1.810 -5.444 3.072 1.00 46.91 117 ALA A CA 1
ATOM 895 C C . ALA A 1 117 ? -2.946 -6.476 3.257 1.00 46.91 117 ALA A C 1
ATOM 897 O O . ALA A 1 117 ? -2.970 -7.178 4.270 1.00 46.91 117 ALA A O 1
ATOM 898 N N . SER A 1 118 ? -3.872 -6.567 2.296 1.00 48.25 118 SER A N 1
ATOM 899 C CA . SER A 1 118 ? -5.003 -7.510 2.312 1.00 48.25 118 SER A CA 1
ATOM 900 C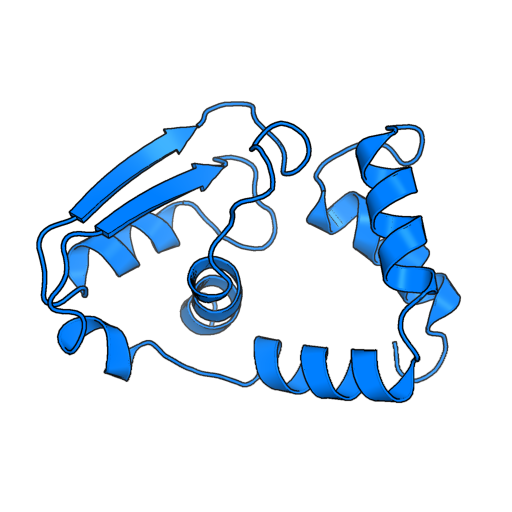 C . SER A 1 118 ? -4.669 -8.866 1.693 1.00 48.25 118 SER A C 1
ATOM 902 O O . SER A 1 118 ? -5.193 -9.880 2.134 1.00 48.25 118 SER A O 1
ATOM 904 N N . ILE A 1 119 ? -3.828 -8.895 0.656 1.00 51.25 119 ILE A N 1
ATOM 905 C CA . ILE A 1 119 ? -3.465 -10.103 -0.104 1.00 51.25 119 ILE A CA 1
ATOM 906 C C . ILE A 1 119 ? -2.419 -10.939 0.641 1.00 51.25 119 ILE A C 1
ATOM 908 O O . ILE A 1 119 ? -2.386 -12.155 0.490 1.00 51.25 119 ILE A O 1
ATOM 912 N N . LEU A 1 120 ? -1.596 -10.305 1.481 1.00 47.62 120 LEU A N 1
ATOM 913 C CA . LEU A 1 120 ? -0.632 -10.977 2.358 1.00 47.62 120 LEU A CA 1
ATOM 914 C C . LEU A 1 120 ? -1.244 -11.550 3.655 1.00 47.62 120 LEU A C 1
ATOM 916 O O . LEU A 1 120 ? -0.501 -12.072 4.489 1.00 47.62 120 LEU A O 1
ATOM 920 N N . ARG A 1 121 ? -2.568 -11.446 3.843 1.00 49.94 121 ARG A N 1
ATOM 921 C CA . ARG A 1 121 ? -3.332 -12.143 4.890 1.00 49.94 121 ARG A CA 1
ATOM 922 C C . ARG A 1 121 ? -4.186 -13.250 4.287 1.00 49.94 121 ARG A C 1
ATOM 924 O O . ARG A 1 121 ? -4.166 -14.342 4.890 1.00 49.94 121 ARG A O 1
#

InterPro domains:
  IPR029058 Alpha/Beta hydrolase fold [G3DSA:3.40.50.1820] (1-104)
  IPR029058 Alpha/Beta hydrolase fold [SSF53474] (11-88)

Foldseek 3Di:
DVVDQLVCLQVVLCLQQVDDCPDPSSVVSSVVSVPDDPVRVVVVVCCLLVDDCLVCQLVAADEEEAEEECPGPQAHPVLQVSSCVRHVYHYDYHYDYPHGNSRPPPDDDSVRNSSSSNVVD

Sequence (121 aa):
MRSNYKAWCSGFAPLCVGGDMESIAVQEFSRTLFNIRPDIALSVAQTIFQSDVRSLLPLVSVPCHIVQSTKDLAVPVVVSEYLHRHLGSDSIVEDEYDRTFSDAQGAFSTISRCAGASILR

pLDDT: mean 77.82, std 17.47, range [32.91, 95.62]

Secondary structure (DSSP, 8-state):
--S-HHHHHHHHHHHHHTS-TTSHHHHHHHHHHHTS-HHHHHHHHHHHHH---GGGGGG--S-EEEEEETT-SSS-THHHHHHHHH-SS-EEEEEETT--TTTS-S---HHHHHHHHHHT-

Organism: NCBI:txid191504